Protein AF-A0A291P002-F1 (afdb_monomer)

Nearest PDB structures (foldseek):
  5wkq-assembly1_A  TM=6.547E-01  e=6.278E-01  Shigella flexneri
  8otz-assembly1_DP  TM=3.779E-01  e=3.219E+00  Bos taurus

pLDDT: mean 79.26, std 20.79, range [36.12, 97.88]

Radius of gyration: 36.79 Å; Cα contacts (8 Å, |Δi|>4): 74; chains: 1; bounding box: 89×22×109 Å

Sequence (158 aa):
MLLRPRSLAVQLAHFMYRRCHGFEKCLGYRTMKSRDTAIRVKQHAVDEKSRKVEDLERIIREFDQMASDLERQIQLEEDRTGVRDRGHFSYSTFAKAAAQRRDNLRQSTEGLREKLAAAVRERDDTVEQLSRAAQQMEGRDDPRGHRRDRPFGLTALR

Secondary structure (DSSP, 8-state):
--PPPPPHHHHHHHHHHHHHTTHHHHHHHHHHHHHHHHHHHHHHHHHHHHHHHHHHHHHHHHHHHHHHHHHHHHHHHHHHHS---TTSTT--HHHHHHHHHHHHHHHHHHHHHHHHHHHHHHHHHHHHHHHHHHHHHHTT----S-------------

Foldseek 3Di:
DDDDDDDVVVVVVVVVVVVVVVPVVVVVVVVVVVLVVVLVVLVVVLVVLVVVLVVLVVLLVVLVVLLVVLVVVLVVVCVVQVHPDPPDPPRDPSSVVSVVSSVVSVVVSVVSVVVSVVSVVVSVVSVVVSVVSVVVVVVVPPPPPDDPPDPPDPDDDD

Structure (mmCIF, N/CA/C/O backbone):
data_AF-A0A291P002-F1
#
_entry.id   AF-A0A291P002-F1
#
loop_
_atom_site.group_PDB
_atom_site.id
_atom_site.type_symbol
_atom_site.label_atom_id
_atom_site.label_alt_id
_atom_site.label_comp_id
_atom_site.label_asym_id
_atom_site.label_entity_id
_atom_site.label_seq_id
_atom_site.pdbx_PDB_ins_code
_atom_site.Cartn_x
_atom_site.Cartn_y
_atom_site.Cartn_z
_atom_site.occupancy
_atom_site.B_iso_or_equiv
_atom_site.auth_seq_id
_atom_site.auth_comp_id
_atom_site.auth_asym_id
_atom_site.auth_atom_id
_atom_site.pdbx_PDB_model_num
ATOM 1 N N . MET A 1 1 ? 67.053 -16.775 -64.526 1.00 44.81 1 MET A N 1
ATOM 2 C CA . MET A 1 1 ? 67.079 -15.590 -63.640 1.00 44.81 1 MET A CA 1
ATOM 3 C C . MET A 1 1 ? 66.579 -14.398 -64.428 1.00 44.81 1 MET A C 1
ATOM 5 O O . MET A 1 1 ? 67.108 -14.192 -65.505 1.00 44.81 1 MET A O 1
ATOM 9 N N . LEU A 1 2 ? 65.565 -13.686 -63.930 1.00 36.12 2 LEU A N 1
ATOM 10 C CA . LEU A 1 2 ? 65.387 -12.226 -64.036 1.00 36.12 2 LEU A CA 1
ATOM 11 C C . LEU A 1 2 ? 64.028 -11.886 -63.403 1.00 36.12 2 LEU A C 1
ATOM 13 O O . LEU A 1 2 ? 62.983 -11.887 -64.050 1.00 36.12 2 LEU A O 1
ATOM 17 N N . LEU A 1 3 ? 64.058 -11.669 -62.084 1.00 43.94 3 LEU A N 1
ATOM 18 C CA . LEU A 1 3 ? 62.947 -11.095 -61.331 1.00 43.94 3 LEU A CA 1
ATOM 19 C C . LEU A 1 3 ? 62.713 -9.664 -61.841 1.00 43.94 3 LEU A C 1
ATOM 21 O O . LEU A 1 3 ? 63.601 -8.820 -61.733 1.00 43.94 3 LEU A O 1
ATOM 25 N N . ARG A 1 4 ? 61.522 -9.376 -62.378 1.00 45.66 4 ARG A N 1
ATOM 26 C CA . ARG A 1 4 ? 61.093 -8.000 -62.671 1.00 45.66 4 ARG A CA 1
ATOM 27 C C . ARG A 1 4 ? 60.658 -7.303 -61.370 1.00 45.66 4 ARG A C 1
ATOM 29 O O . ARG A 1 4 ? 59.844 -7.872 -60.637 1.00 45.66 4 ARG A O 1
ATOM 36 N N . PRO A 1 5 ? 61.153 -6.088 -61.073 1.00 50.50 5 PRO A N 1
ATOM 37 C CA . PRO A 1 5 ? 60.807 -5.367 -59.855 1.00 50.50 5 PRO A CA 1
ATOM 38 C C . PRO A 1 5 ? 59.353 -4.889 -59.930 1.00 50.50 5 PRO A C 1
ATOM 40 O O . PRO A 1 5 ? 58.929 -4.253 -60.896 1.00 50.50 5 PRO A O 1
ATOM 43 N N . ARG A 1 6 ? 58.564 -5.222 -58.904 1.00 52.44 6 ARG A N 1
ATOM 44 C CA . ARG A 1 6 ? 57.199 -4.712 -58.737 1.00 52.44 6 ARG A CA 1
ATOM 45 C C . ARG A 1 6 ? 57.304 -3.204 -58.501 1.00 52.44 6 ARG A C 1
ATOM 47 O O . ARG A 1 6 ? 57.931 -2.778 -57.540 1.00 52.44 6 ARG A O 1
ATOM 54 N N . SER A 1 7 ? 56.719 -2.421 -59.405 1.00 51.97 7 SER A N 1
ATOM 55 C CA . SER A 1 7 ? 56.645 -0.959 -59.334 1.00 51.97 7 SER A CA 1
ATOM 56 C C . SER A 1 7 ? 56.198 -0.481 -57.944 1.00 51.97 7 SER A C 1
ATOM 58 O O . SER A 1 7 ? 55.157 -0.913 -57.439 1.00 51.97 7 SER A O 1
ATOM 60 N N . LEU A 1 8 ? 56.965 0.445 -57.357 1.00 54.94 8 LEU A N 1
ATOM 61 C CA . LEU A 1 8 ? 56.680 1.118 -56.081 1.00 54.94 8 LEU A CA 1
ATOM 62 C C . LEU A 1 8 ? 55.282 1.767 -56.049 1.00 54.94 8 LEU A C 1
ATOM 64 O O . LEU A 1 8 ? 54.688 1.901 -54.979 1.00 54.94 8 LEU A O 1
ATOM 68 N N . ALA A 1 9 ? 54.706 2.091 -57.213 1.00 54.97 9 ALA A N 1
ATOM 69 C CA . ALA A 1 9 ? 53.347 2.620 -57.325 1.00 54.97 9 ALA A CA 1
ATOM 70 C C . ALA A 1 9 ? 52.276 1.613 -56.859 1.00 54.97 9 ALA A C 1
ATOM 72 O O . ALA A 1 9 ? 51.277 2.002 -56.256 1.00 54.97 9 ALA A O 1
ATOM 73 N N . VAL A 1 10 ? 52.501 0.309 -57.066 1.00 55.34 10 VAL A N 1
ATOM 74 C CA . VAL A 1 10 ? 51.567 -0.745 -56.630 1.00 55.34 10 VAL A CA 1
ATOM 75 C C . VAL A 1 10 ? 51.676 -0.983 -55.119 1.00 55.34 10 VAL A C 1
ATOM 77 O O . VAL A 1 10 ? 50.668 -1.242 -54.463 1.00 55.34 10 VAL A O 1
ATOM 80 N N . GLN A 1 11 ? 52.872 -0.841 -54.536 1.00 53.56 11 GLN A N 1
ATOM 81 C CA . GLN A 1 11 ? 53.076 -0.959 -53.085 1.00 53.56 11 GLN A CA 1
ATOM 82 C C . GLN A 1 11 ? 52.487 0.228 -52.308 1.00 53.56 11 GLN A C 1
ATOM 84 O O . GLN A 1 11 ? 51.868 0.014 -51.265 1.00 53.56 11 GLN A O 1
ATOM 89 N N . LEU A 1 12 ? 52.594 1.455 -52.828 1.00 53.78 12 LEU A N 1
ATOM 90 C CA . LEU A 1 12 ? 51.999 2.641 -52.198 1.00 53.78 12 LEU A CA 1
ATOM 91 C C . LEU A 1 12 ? 50.465 2.652 -52.283 1.00 53.78 12 LEU A C 1
ATOM 93 O O . LEU A 1 12 ? 49.803 2.967 -51.293 1.00 53.78 12 LEU A O 1
ATOM 97 N N . ALA A 1 13 ? 49.881 2.225 -53.408 1.00 53.88 13 ALA A N 1
ATOM 98 C CA . ALA A 1 13 ? 48.427 2.110 -53.540 1.00 53.88 13 ALA A CA 1
ATOM 99 C C . ALA A 1 13 ? 47.831 1.079 -52.558 1.00 53.88 13 ALA A C 1
ATOM 101 O O . ALA A 1 13 ? 46.793 1.326 -51.944 1.00 53.88 13 ALA A O 1
ATOM 102 N N . HIS A 1 14 ? 48.520 -0.046 -52.329 1.00 51.19 14 HIS A N 1
ATOM 103 C CA . HIS A 1 14 ? 48.092 -1.054 -51.3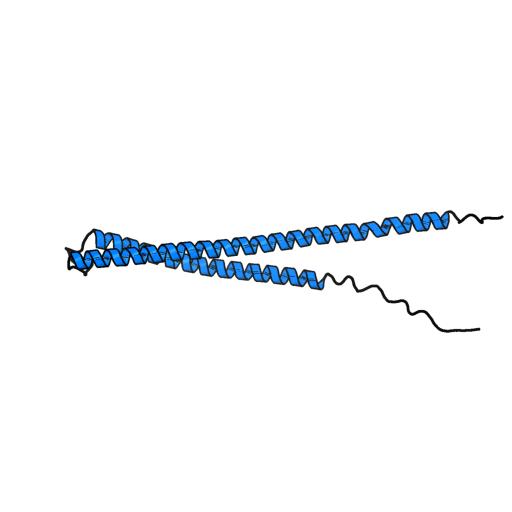52 1.00 51.19 14 HIS A CA 1
ATOM 104 C C . HIS A 1 14 ? 48.272 -0.585 -49.895 1.00 51.19 14 HIS A C 1
ATOM 106 O O . HIS A 1 14 ? 47.455 -0.921 -49.035 1.00 51.19 14 HIS A O 1
ATOM 112 N N . PHE A 1 15 ? 49.305 0.220 -49.610 1.00 52.16 15 PHE A N 1
ATOM 113 C CA . PHE A 1 15 ? 49.533 0.814 -48.288 1.00 52.16 15 PHE A CA 1
ATOM 114 C C . PHE A 1 15 ? 48.452 1.844 -47.918 1.00 52.16 15 PHE A C 1
ATOM 116 O O . PHE A 1 15 ? 47.977 1.858 -46.782 1.00 52.16 15 PHE A O 1
ATOM 123 N N . MET A 1 16 ? 47.990 2.642 -48.886 1.00 51.22 16 MET A N 1
ATOM 124 C CA . MET A 1 16 ? 46.907 3.611 -48.678 1.00 51.22 16 MET A CA 1
ATOM 125 C C . MET A 1 16 ? 45.527 2.937 -48.579 1.00 51.22 16 MET A C 1
ATOM 127 O O . MET A 1 16 ? 44.725 3.313 -47.725 1.00 51.22 16 MET A O 1
ATOM 131 N N . TYR A 1 17 ? 45.260 1.879 -49.356 1.00 47.91 17 TYR A N 1
ATOM 132 C CA . TYR A 1 17 ? 43.959 1.188 -49.324 1.00 47.91 17 TYR A CA 1
ATOM 133 C C . TYR A 1 17 ? 43.733 0.362 -48.039 1.00 47.91 17 TYR A C 1
ATOM 135 O O . TYR A 1 17 ? 42.604 0.212 -47.574 1.00 47.91 17 TYR A O 1
ATOM 143 N N . ARG A 1 18 ? 44.803 -0.128 -47.390 1.00 49.41 18 ARG A N 1
ATOM 144 C CA . ARG A 1 18 ? 44.710 -0.846 -46.100 1.00 49.41 18 ARG A CA 1
ATOM 145 C C . ARG A 1 18 ? 44.511 0.067 -44.887 1.00 49.41 18 ARG A C 1
ATOM 147 O O . ARG A 1 18 ? 44.056 -0.413 -43.851 1.00 49.41 18 ARG A O 1
ATOM 154 N N . ARG A 1 19 ? 44.830 1.361 -45.000 1.00 45.16 19 ARG A N 1
ATOM 155 C CA . ARG A 1 19 ? 44.751 2.326 -43.890 1.00 45.16 19 ARG A CA 1
ATOM 156 C C . ARG A 1 19 ? 43.349 2.924 -43.702 1.00 45.16 19 ARG A C 1
ATOM 158 O O . ARG A 1 19 ? 43.031 3.347 -42.596 1.00 45.16 19 ARG A O 1
ATOM 165 N N . CYS A 1 20 ? 42.481 2.858 -44.716 1.00 45.38 20 CYS A N 1
ATOM 166 C CA . CYS A 1 20 ? 41.089 3.325 -44.623 1.00 45.38 20 CYS A CA 1
ATOM 167 C C . CYS A 1 20 ? 40.088 2.251 -44.150 1.00 45.38 20 CYS A C 1
ATOM 169 O O . CYS A 1 20 ? 39.079 2.589 -43.541 1.00 45.38 20 CYS A O 1
ATOM 171 N N . HIS A 1 21 ? 40.379 0.955 -44.314 1.00 46.41 21 HIS A N 1
ATOM 172 C CA . HIS A 1 21 ? 39.451 -0.123 -43.919 1.00 46.41 21 HIS A CA 1
ATOM 173 C C . HIS A 1 21 ? 39.354 -0.380 -42.398 1.00 46.41 21 HIS A C 1
ATOM 175 O O . HIS A 1 21 ? 38.506 -1.157 -41.950 1.00 46.41 21 HIS A O 1
ATOM 181 N N . GLY A 1 22 ? 40.226 0.240 -41.594 1.00 45.06 22 GLY A N 1
ATOM 182 C CA . GLY A 1 22 ? 40.206 0.149 -40.128 1.00 45.06 22 GLY A CA 1
ATOM 183 C C . GLY A 1 22 ? 39.361 1.227 -39.442 1.00 45.06 22 GLY A C 1
ATOM 184 O O . GLY A 1 22 ? 38.936 1.033 -38.305 1.00 45.06 22 GLY A O 1
ATOM 185 N N . PHE A 1 23 ? 39.086 2.347 -40.119 1.00 43.84 23 PHE A N 1
ATOM 186 C CA . PHE A 1 23 ? 38.417 3.497 -39.504 1.00 43.84 23 PHE A CA 1
ATOM 187 C C . PHE A 1 23 ? 36.897 3.285 -39.380 1.00 43.84 23 PHE A C 1
ATOM 189 O O . PHE A 1 23 ? 36.323 3.547 -38.323 1.00 43.84 23 PHE A O 1
ATOM 196 N N . GLU A 1 24 ? 36.260 2.688 -40.395 1.00 49.38 24 GLU A N 1
ATOM 197 C CA . GLU A 1 24 ? 34.831 2.326 -40.356 1.00 49.38 24 GLU A CA 1
ATOM 198 C C . GLU A 1 24 ? 34.521 1.250 -39.305 1.00 49.38 24 GLU A C 1
ATOM 200 O O . GLU A 1 24 ? 33.526 1.349 -38.587 1.00 49.38 24 GLU A O 1
ATOM 205 N N . LYS A 1 25 ? 35.404 0.253 -39.138 1.00 51.16 25 LYS A N 1
ATOM 206 C CA . LYS A 1 25 ? 35.227 -0.802 -38.123 1.00 51.16 25 LYS A CA 1
ATOM 207 C C . LYS A 1 25 ? 35.281 -0.251 -36.694 1.00 51.16 25 LYS A C 1
ATOM 209 O O . LYS A 1 25 ? 34.503 -0.679 -35.844 1.00 51.16 25 LYS A O 1
ATOM 214 N N . CYS A 1 26 ? 36.154 0.721 -36.426 1.00 51.44 26 CYS A N 1
ATOM 215 C CA . CYS A 1 26 ? 36.250 1.368 -35.115 1.00 51.44 26 CYS A CA 1
ATOM 216 C C . CYS A 1 26 ? 35.066 2.305 -34.819 1.00 51.44 26 CYS A C 1
ATOM 218 O O . CYS A 1 26 ? 34.605 2.348 -33.675 1.00 51.44 26 CYS A O 1
ATOM 220 N N . LEU A 1 27 ? 34.548 3.024 -35.825 1.00 57.22 27 LEU A N 1
ATOM 221 C CA . LEU A 1 27 ? 33.336 3.844 -35.688 1.00 57.22 27 LEU A CA 1
ATOM 222 C C . LEU A 1 27 ? 32.105 2.968 -35.411 1.00 57.22 27 LEU A C 1
ATOM 224 O O . LEU A 1 27 ? 31.378 3.236 -34.457 1.00 57.22 27 LEU A O 1
ATOM 228 N N . GLY A 1 28 ? 31.932 1.864 -36.146 1.00 58.03 28 GLY A N 1
ATOM 229 C CA . GLY A 1 28 ? 30.865 0.886 -35.903 1.00 58.03 28 GLY A CA 1
ATOM 230 C C . GLY A 1 28 ? 30.913 0.291 -34.490 1.00 58.03 28 GLY A C 1
ATOM 231 O O . GLY A 1 28 ? 29.921 0.344 -33.765 1.00 58.03 28 GLY A O 1
ATOM 232 N N . TYR A 1 29 ? 32.087 -0.166 -34.038 1.00 58.66 29 TYR A N 1
ATOM 233 C CA . TYR A 1 29 ? 32.285 -0.717 -32.688 1.00 58.66 29 TYR A CA 1
ATOM 234 C C . TYR A 1 29 ? 31.992 0.289 -31.562 1.00 58.66 29 TYR A C 1
ATOM 236 O O . TYR A 1 29 ? 31.426 -0.071 -30.529 1.00 58.66 29 TYR A O 1
ATOM 244 N N . ARG A 1 30 ? 32.345 1.566 -31.754 1.00 62.78 30 ARG A N 1
ATOM 245 C CA . ARG A 1 30 ? 32.043 2.628 -30.785 1.00 62.78 30 ARG A CA 1
ATOM 246 C C . ARG A 1 30 ? 30.543 2.931 -30.733 1.00 62.78 30 ARG A C 1
ATOM 248 O O . ARG A 1 30 ? 30.013 3.099 -29.640 1.00 62.78 30 ARG A O 1
ATOM 255 N N . THR A 1 31 ? 29.851 2.926 -31.877 1.00 65.94 31 THR A N 1
ATOM 256 C CA . THR A 1 31 ? 28.387 3.098 -31.912 1.00 65.94 31 THR A CA 1
ATOM 257 C C . THR A 1 31 ? 27.638 1.918 -31.294 1.00 65.94 31 THR A C 1
ATOM 259 O O . THR A 1 31 ? 26.679 2.152 -30.568 1.00 65.94 31 THR A O 1
ATOM 262 N N . MET A 1 32 ? 28.105 0.682 -31.506 1.00 67.75 32 MET A N 1
ATOM 263 C CA . MET A 1 32 ? 27.562 -0.528 -30.872 1.00 67.75 32 MET A CA 1
ATOM 264 C C . MET A 1 32 ? 27.652 -0.433 -29.346 1.00 67.75 32 MET A C 1
ATOM 266 O O . MET A 1 32 ? 26.634 -0.488 -28.669 1.00 67.75 32 MET A O 1
ATOM 270 N N . LYS A 1 33 ? 28.841 -0.131 -28.804 1.00 67.19 33 LYS A N 1
ATOM 271 C CA . L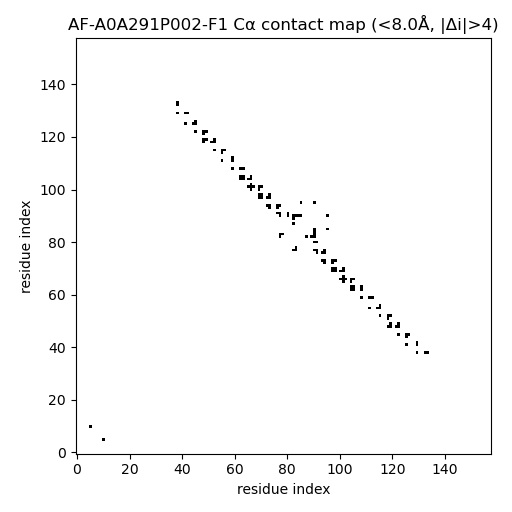YS A 1 33 ? 29.032 0.029 -27.353 1.00 67.19 33 LYS A CA 1
ATOM 272 C C . LYS A 1 33 ? 28.133 1.094 -26.732 1.00 67.19 33 LYS A C 1
ATOM 274 O O . LYS A 1 33 ? 27.584 0.864 -25.662 1.00 67.19 33 LYS A O 1
ATOM 279 N N . SER A 1 34 ? 27.982 2.251 -27.381 1.00 73.31 34 SER A N 1
ATOM 280 C CA . SER A 1 34 ? 27.097 3.311 -26.881 1.00 73.31 34 SER A CA 1
ATOM 281 C C . SER A 1 34 ? 25.618 2.894 -26.894 1.00 73.31 34 SER A C 1
ATOM 283 O O . SER A 1 34 ? 24.868 3.272 -25.993 1.00 73.31 34 SER A O 1
ATOM 285 N N . ARG A 1 35 ? 25.198 2.079 -27.870 1.00 72.12 35 ARG A N 1
ATOM 286 C CA . ARG A 1 35 ? 23.835 1.526 -27.954 1.00 72.12 35 ARG A CA 1
ATOM 287 C C . ARG A 1 35 ? 23.593 0.452 -26.895 1.00 72.12 35 ARG A C 1
ATOM 289 O O . ARG A 1 35 ? 22.595 0.535 -26.184 1.00 72.12 35 ARG A O 1
ATOM 296 N N . ASP A 1 36 ? 24.540 -0.465 -26.710 1.00 79.25 36 ASP A N 1
ATOM 297 C CA . ASP A 1 36 ? 24.484 -1.499 -25.670 1.00 79.25 36 ASP A CA 1
ATOM 298 C C . ASP A 1 36 ? 24.374 -0.871 -24.275 1.00 79.25 36 ASP A C 1
ATOM 300 O O . ASP A 1 36 ? 23.560 -1.289 -23.452 1.00 79.25 36 ASP A O 1
ATOM 304 N N . THR A 1 37 ? 25.138 0.195 -24.005 1.00 85.56 37 THR A N 1
ATOM 305 C CA . THR A 1 37 ? 25.014 0.932 -22.739 1.00 85.56 37 THR A CA 1
ATOM 306 C C . THR A 1 37 ? 23.653 1.606 -22.581 1.00 85.56 37 THR A C 1
ATOM 308 O O . THR A 1 37 ? 23.111 1.604 -21.481 1.00 85.56 37 THR A O 1
ATOM 311 N N . ALA A 1 38 ? 23.065 2.138 -23.658 1.00 83.94 38 ALA A N 1
ATOM 312 C CA . ALA A 1 38 ? 21.753 2.782 -23.599 1.00 83.94 38 ALA A CA 1
ATOM 313 C C . ALA A 1 38 ? 20.625 1.776 -23.313 1.00 83.94 38 ALA A C 1
ATOM 315 O O . ALA A 1 38 ? 19.724 2.077 -22.531 1.00 83.94 38 ALA A O 1
ATOM 316 N N . ILE A 1 39 ? 20.692 0.570 -23.887 1.00 86.75 39 ILE A N 1
ATOM 317 C CA . ILE A 1 39 ? 19.748 -0.517 -23.582 1.00 86.75 39 ILE A CA 1
ATOM 318 C C . ILE A 1 39 ? 19.882 -0.940 -22.120 1.00 86.75 39 ILE A C 1
ATOM 320 O O . ILE A 1 39 ? 18.875 -1.040 -21.425 1.00 86.75 39 ILE A O 1
ATOM 324 N N . ARG A 1 40 ? 21.111 -1.114 -21.622 1.00 88.69 40 ARG A N 1
ATOM 325 C CA . ARG A 1 40 ? 21.353 -1.491 -20.220 1.00 88.69 40 ARG A CA 1
ATOM 326 C C . ARG A 1 40 ? 20.830 -0.452 -19.230 1.00 88.69 40 ARG A C 1
ATOM 328 O O . ARG A 1 40 ? 20.267 -0.822 -18.208 1.00 88.69 40 ARG A O 1
ATOM 335 N N . VAL A 1 41 ? 20.969 0.837 -19.540 1.00 90.00 41 VAL A N 1
ATOM 336 C CA . VAL A 1 41 ? 20.390 1.914 -18.718 1.00 90.00 41 VAL A CA 1
ATOM 337 C C . VAL A 1 41 ? 18.862 1.823 -18.694 1.00 90.00 41 VAL A C 1
ATOM 339 O O . VAL A 1 41 ? 18.260 1.959 -17.633 1.00 90.00 41 VAL A O 1
ATOM 342 N N . LYS A 1 42 ? 18.222 1.536 -19.835 1.00 89.94 42 LYS A N 1
ATOM 343 C CA . LYS A 1 42 ? 16.763 1.345 -19.894 1.00 89.94 42 LYS A CA 1
ATOM 344 C C . LYS A 1 42 ? 16.300 0.090 -19.149 1.00 89.94 42 LYS A C 1
ATOM 346 O O . LYS A 1 42 ? 15.279 0.146 -18.477 1.00 89.94 42 LYS A O 1
ATOM 351 N N . GLN A 1 43 ? 17.052 -1.008 -19.229 1.00 91.19 43 GLN A N 1
ATOM 352 C CA . GLN A 1 43 ? 16.793 -2.225 -18.449 1.00 91.19 43 GLN A CA 1
ATOM 353 C C . GLN A 1 43 ? 16.853 -1.930 -16.951 1.00 91.19 43 GLN A C 1
ATOM 355 O O . GLN A 1 43 ? 15.924 -2.261 -16.225 1.00 91.19 43 GLN A O 1
ATOM 360 N N . HIS A 1 44 ? 17.885 -1.207 -16.510 1.00 94.19 44 HIS A N 1
ATOM 361 C CA . HIS A 1 44 ? 18.009 -0.804 -15.113 1.00 94.19 44 HIS A CA 1
ATOM 362 C C . HIS A 1 44 ? 16.830 0.062 -14.651 1.00 94.19 44 HIS A C 1
ATOM 364 O O . HIS A 1 44 ? 16.345 -0.104 -13.537 1.00 94.19 44 HIS A O 1
ATOM 370 N N . ALA A 1 45 ? 16.330 0.957 -15.510 1.00 92.12 45 ALA A N 1
ATOM 371 C CA . ALA A 1 45 ? 15.144 1.748 -15.200 1.00 92.12 45 ALA A CA 1
ATOM 372 C C . ALA A 1 45 ? 13.898 0.865 -15.002 1.00 92.12 45 ALA A C 1
ATOM 374 O O . ALA A 1 45 ? 13.170 1.062 -14.032 1.00 92.12 45 ALA A O 1
ATOM 375 N N . VAL A 1 46 ? 13.675 -0.134 -15.863 1.00 94.81 46 VAL A N 1
ATOM 376 C CA . VAL A 1 46 ? 12.571 -1.101 -15.707 1.00 94.81 46 VAL A CA 1
ATOM 377 C C . VAL A 1 46 ? 12.716 -1.901 -14.409 1.00 94.81 46 VAL A C 1
ATOM 379 O O . VAL A 1 46 ? 11.740 -2.048 -13.670 1.00 94.81 46 VAL A O 1
ATOM 382 N N . ASP A 1 47 ? 13.924 -2.369 -14.093 1.00 95.31 47 ASP A N 1
ATOM 383 C CA . ASP A 1 47 ? 14.199 -3.126 -12.868 1.00 95.31 47 ASP A CA 1
ATOM 384 C C . ASP A 1 47 ? 13.948 -2.276 -11.613 1.00 95.31 47 ASP A C 1
ATOM 386 O O . ASP A 1 47 ? 13.319 -2.733 -10.659 1.00 95.31 47 ASP A O 1
ATOM 390 N N . GLU A 1 48 ? 14.377 -1.010 -11.610 1.00 95.62 48 GLU A N 1
ATOM 391 C CA . GLU A 1 48 ? 14.109 -0.077 -10.512 1.00 95.62 48 GLU A CA 1
ATOM 392 C C . GLU A 1 48 ? 12.613 0.169 -10.306 1.00 95.62 48 GLU A C 1
ATOM 394 O O . GLU A 1 48 ? 12.146 0.215 -9.166 1.00 95.62 48 GLU A O 1
ATOM 399 N N . LYS A 1 49 ? 11.848 0.351 -11.390 1.00 95.31 49 LYS A N 1
ATOM 400 C CA . LYS A 1 49 ? 10.393 0.542 -11.301 1.00 95.31 49 LYS A CA 1
ATOM 401 C C . LYS A 1 49 ? 9.694 -0.729 -10.827 1.00 95.31 49 LYS A C 1
ATOM 403 O O . LYS A 1 49 ? 8.800 -0.640 -9.992 1.00 95.31 49 LYS A O 1
ATOM 408 N N . SER A 1 50 ? 10.146 -1.896 -11.278 1.00 95.06 50 SER A N 1
ATOM 409 C CA . SER A 1 50 ? 9.607 -3.191 -10.846 1.00 95.06 50 SER A CA 1
ATOM 410 C C . SER A 1 50 ? 9.839 -3.427 -9.352 1.00 95.06 50 SER A C 1
ATOM 412 O O . SER A 1 50 ? 8.892 -3.735 -8.635 1.00 95.06 50 S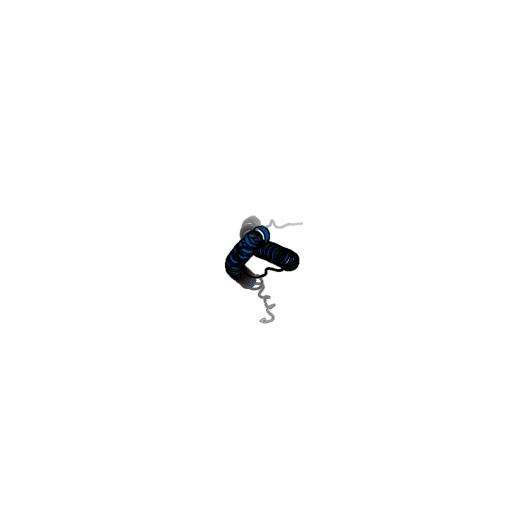ER A O 1
ATOM 414 N N . ARG A 1 51 ? 11.044 -3.140 -8.842 1.00 97.00 51 ARG A N 1
ATOM 415 C CA . ARG A 1 51 ? 11.334 -3.199 -7.396 1.00 97.00 51 ARG A CA 1
ATOM 416 C C . ARG A 1 51 ? 10.457 -2.249 -6.582 1.00 97.00 51 ARG A C 1
ATOM 418 O O . ARG A 1 51 ? 9.968 -2.622 -5.524 1.00 97.00 51 ARG A O 1
ATOM 425 N N . LYS A 1 52 ? 10.207 -1.032 -7.083 1.00 95.81 52 LYS A N 1
ATOM 426 C CA . LYS A 1 52 ? 9.300 -0.075 -6.420 1.00 95.81 52 LYS A CA 1
ATOM 427 C C . LYS A 1 52 ? 7.869 -0.604 -6.330 1.00 95.81 52 LYS A C 1
ATOM 429 O O . LYS A 1 52 ? 7.218 -0.396 -5.311 1.00 95.81 52 LYS A O 1
ATOM 434 N N . VAL A 1 53 ? 7.384 -1.271 -7.378 1.00 97.50 53 VAL A N 1
ATOM 435 C CA . VAL A 1 53 ? 6.070 -1.933 -7.372 1.00 97.50 53 VAL A CA 1
ATOM 436 C C . VAL A 1 53 ? 6.049 -3.039 -6.314 1.00 97.50 53 VAL A C 1
ATOM 438 O O . VAL A 1 53 ? 5.171 -3.026 -5.456 1.00 97.50 53 VAL A O 1
ATOM 441 N N . GLU A 1 54 ? 7.048 -3.922 -6.303 1.00 97.50 54 GLU A N 1
ATOM 442 C CA . GLU A 1 54 ? 7.162 -5.008 -5.318 1.00 97.50 54 GLU A CA 1
ATOM 443 C C . GLU A 1 54 ? 7.202 -4.493 -3.869 1.00 97.50 54 GLU A C 1
ATOM 445 O O . GLU A 1 54 ? 6.530 -5.042 -2.991 1.00 97.50 54 GLU A O 1
ATOM 450 N N . ASP A 1 55 ? 7.945 -3.413 -3.613 1.00 96.62 55 ASP A N 1
ATOM 451 C CA . ASP A 1 55 ? 8.011 -2.777 -2.297 1.00 96.62 55 ASP A CA 1
ATOM 452 C C . ASP A 1 55 ? 6.660 -2.196 -1.868 1.00 96.62 55 ASP A C 1
ATOM 454 O O . ASP A 1 55 ? 6.239 -2.392 -0.726 1.00 96.62 55 ASP A O 1
ATOM 458 N N . LEU A 1 56 ? 5.949 -1.513 -2.771 1.00 97.06 56 LEU A N 1
ATOM 459 C CA . LEU A 1 56 ? 4.616 -0.979 -2.480 1.00 97.06 56 LEU A CA 1
ATOM 460 C C . LEU A 1 56 ? 3.616 -2.099 -2.188 1.00 97.06 56 LEU A C 1
ATOM 462 O O . LEU A 1 56 ? 2.865 -2.010 -1.217 1.00 97.06 56 LEU A O 1
ATOM 466 N N . GLU A 1 57 ? 3.630 -3.173 -2.976 1.00 96.88 57 GLU A N 1
ATOM 467 C CA . GLU A 1 57 ? 2.789 -4.344 -2.729 1.00 96.88 57 GLU A CA 1
ATOM 468 C C . GLU A 1 57 ? 3.099 -5.002 -1.384 1.00 96.88 57 GLU A C 1
ATOM 470 O O . GLU A 1 57 ? 2.185 -5.407 -0.663 1.00 96.88 57 GLU A O 1
ATOM 475 N N . ARG A 1 58 ? 4.383 -5.106 -1.025 1.00 97.81 58 ARG A N 1
ATOM 476 C CA . ARG A 1 58 ? 4.804 -5.644 0.269 1.00 97.81 58 ARG A CA 1
ATOM 477 C C . ARG A 1 58 ? 4.258 -4.799 1.417 1.00 97.81 58 ARG A C 1
ATOM 479 O O . ARG A 1 58 ? 3.636 -5.363 2.314 1.00 97.81 58 ARG A O 1
ATOM 486 N N . ILE A 1 59 ? 4.417 -3.476 1.360 1.00 97.38 59 ILE A N 1
ATOM 487 C CA . ILE A 1 59 ? 3.912 -2.567 2.402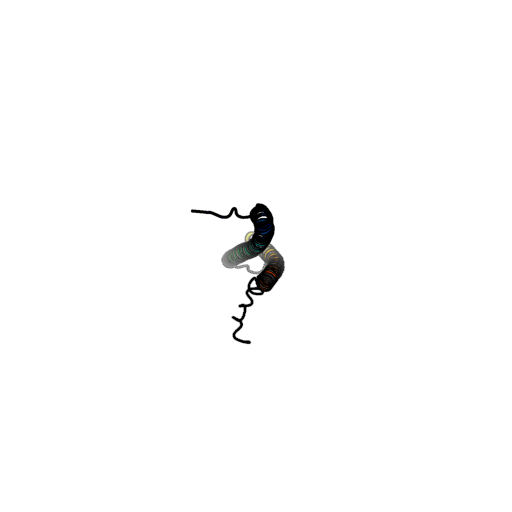 1.00 97.38 59 ILE A CA 1
ATOM 488 C C . ILE A 1 59 ? 2.382 -2.657 2.508 1.00 97.38 59 ILE A C 1
ATOM 490 O O . ILE A 1 59 ? 1.849 -2.708 3.614 1.00 97.38 59 ILE A O 1
ATOM 494 N N . ILE A 1 60 ? 1.666 -2.732 1.380 1.00 97.69 60 ILE A N 1
ATOM 495 C CA . ILE A 1 60 ? 0.204 -2.910 1.368 1.00 97.69 60 ILE A CA 1
ATOM 496 C C . ILE A 1 60 ? -0.195 -4.197 2.095 1.00 97.69 60 ILE A C 1
ATOM 498 O O . ILE A 1 60 ? -1.061 -4.157 2.968 1.00 97.69 60 ILE A O 1
ATOM 502 N N . ARG A 1 61 ? 0.462 -5.325 1.789 1.00 97.88 61 ARG A N 1
ATOM 503 C CA . ARG A 1 61 ? 0.197 -6.608 2.462 1.00 97.88 61 ARG A CA 1
ATOM 504 C C . ARG A 1 61 ? 0.458 -6.529 3.965 1.00 97.88 61 ARG A C 1
ATOM 506 O O . ARG A 1 61 ? -0.353 -7.014 4.748 1.00 97.88 61 ARG A O 1
ATOM 513 N N . GLU A 1 62 ? 1.559 -5.899 4.371 1.00 97.19 62 GLU A N 1
ATOM 514 C CA . GLU A 1 62 ? 1.892 -5.695 5.787 1.00 97.19 62 GLU A CA 1
ATOM 515 C C . GLU A 1 62 ? 0.816 -4.855 6.504 1.00 97.19 62 GLU A C 1
ATOM 517 O O . GLU A 1 62 ? 0.410 -5.182 7.621 1.00 97.19 62 GLU A O 1
ATOM 522 N N . PHE A 1 63 ? 0.304 -3.801 5.861 1.00 97.19 63 PHE A N 1
ATOM 523 C CA . PHE A 1 63 ? -0.727 -2.929 6.434 1.00 97.19 63 PHE A CA 1
ATOM 524 C C . PHE A 1 63 ? -2.087 -3.622 6.527 1.00 97.19 63 PHE A C 1
ATOM 526 O O . PHE A 1 63 ? -2.756 -3.509 7.557 1.00 97.19 63 PHE A O 1
ATOM 533 N N . ASP A 1 64 ? -2.474 -4.381 5.500 1.00 96.69 64 ASP A N 1
ATOM 534 C CA . ASP A 1 64 ? -3.706 -5.175 5.503 1.00 96.69 64 ASP A CA 1
ATOM 535 C C . ASP A 1 64 ? -3.663 -6.277 6.579 1.00 96.69 64 ASP A C 1
ATOM 537 O O . ASP A 1 64 ? -4.658 -6.500 7.282 1.00 96.69 64 ASP A O 1
ATOM 541 N N . GLN A 1 65 ? -2.502 -6.910 6.790 1.00 97.56 65 GLN A N 1
ATOM 542 C CA . GLN A 1 65 ? -2.313 -7.873 7.876 1.00 97.56 65 GLN A CA 1
ATOM 543 C C . GLN A 1 65 ? -2.456 -7.201 9.248 1.00 97.56 65 GLN A C 1
ATOM 545 O O . GLN A 1 65 ? -3.239 -7.664 10.077 1.00 97.56 65 GLN A O 1
ATOM 550 N N . MET A 1 66 ? -1.777 -6.072 9.478 1.00 97.62 66 MET A N 1
ATOM 551 C CA . MET A 1 66 ? -1.882 -5.327 10.740 1.00 97.62 66 MET A CA 1
ATOM 552 C C . MET A 1 66 ? -3.313 -4.847 11.024 1.00 97.62 66 MET A C 1
ATOM 554 O O . MET A 1 66 ? -3.772 -4.911 12.165 1.00 97.62 66 MET A O 1
ATOM 558 N N . ALA A 1 67 ? -4.040 -4.384 10.003 1.00 97.69 67 ALA A N 1
ATOM 559 C CA . ALA A 1 67 ? -5.438 -3.985 10.144 1.00 97.69 67 ALA A CA 1
ATOM 560 C C . ALA A 1 67 ? -6.333 -5.178 10.515 1.00 97.69 67 ALA A C 1
ATOM 562 O O . ALA A 1 67 ? -7.202 -5.050 11.378 1.00 97.69 67 ALA A O 1
ATOM 563 N N . SER A 1 68 ? -6.089 -6.343 9.909 1.00 97.69 68 SER A N 1
ATOM 564 C CA . SER A 1 68 ? -6.804 -7.587 10.219 1.00 97.69 68 SER A CA 1
ATOM 565 C C . SER A 1 68 ? -6.502 -8.090 11.631 1.00 97.69 68 SER A C 1
ATOM 567 O O . SER A 1 68 ? -7.383 -8.614 12.308 1.00 97.69 68 SER A O 1
ATOM 569 N N . ASP A 1 69 ? -5.267 -7.930 12.100 1.00 97.69 69 ASP A N 1
ATOM 570 C CA . ASP A 1 69 ? -4.866 -8.298 13.459 1.00 97.69 69 ASP A CA 1
ATOM 571 C C . ASP A 1 69 ? -5.554 -7.412 14.502 1.00 97.69 69 ASP A C 1
ATOM 573 O O . ASP A 1 69 ? -6.065 -7.922 15.501 1.00 97.69 69 ASP A O 1
ATOM 577 N N . LEU A 1 70 ? -5.643 -6.104 14.238 1.00 97.38 70 LEU A N 1
ATOM 578 C CA . LEU A 1 70 ? -6.390 -5.169 15.081 1.00 97.38 70 LEU A CA 1
ATOM 579 C C . LEU A 1 70 ? -7.886 -5.489 15.104 1.00 97.38 70 LEU A C 1
ATOM 581 O O . LEU A 1 70 ? -8.480 -5.446 16.173 1.00 97.38 70 LEU A O 1
ATOM 585 N N . GLU A 1 71 ? -8.488 -5.858 13.970 1.00 96.44 71 GLU A N 1
ATOM 586 C CA . GLU A 1 71 ? -9.894 -6.293 13.904 1.00 96.44 71 GLU A CA 1
ATOM 587 C C . GLU A 1 71 ? -10.154 -7.488 14.836 1.00 96.44 71 GLU A C 1
ATOM 589 O O . GLU A 1 71 ? -11.110 -7.484 15.609 1.00 96.44 71 GLU A O 1
ATOM 594 N N . ARG A 1 72 ? -9.255 -8.482 14.844 1.00 97.56 72 ARG A N 1
ATOM 595 C CA . ARG A 1 72 ? -9.366 -9.632 15.756 1.00 97.56 72 ARG A CA 1
ATOM 596 C C . ARG A 1 72 ? -9.213 -9.220 17.220 1.00 97.56 72 ARG A C 1
ATOM 598 O O . ARG A 1 72 ? -9.957 -9.708 18.063 1.00 97.56 72 ARG A O 1
ATOM 605 N N . GLN A 1 73 ? -8.276 -8.323 17.530 1.00 96.75 73 GLN A N 1
ATOM 606 C CA . GLN A 1 73 ? -8.095 -7.808 18.893 1.00 96.75 73 GLN A CA 1
ATOM 607 C C . GLN A 1 73 ? -9.313 -7.020 19.385 1.00 96.75 73 GLN A C 1
ATOM 609 O O . GLN A 1 73 ? -9.687 -7.152 20.548 1.00 96.75 73 GLN A O 1
ATOM 614 N N . ILE A 1 74 ? -9.937 -6.231 18.507 1.00 96.56 74 ILE A N 1
ATOM 615 C CA . ILE A 1 74 ? -11.177 -5.508 18.804 1.00 96.56 74 ILE A CA 1
ATOM 616 C C . ILE A 1 74 ? -12.283 -6.510 19.122 1.00 96.56 74 ILE A C 1
ATOM 618 O O . ILE A 1 74 ? -12.879 -6.409 20.187 1.00 96.56 74 ILE A O 1
ATOM 622 N N . GLN A 1 75 ? -12.492 -7.519 18.271 1.00 96.38 75 GLN A N 1
ATOM 623 C CA . GLN A 1 75 ? -13.543 -8.514 18.486 1.00 96.38 75 GLN A CA 1
ATOM 624 C C . GLN A 1 75 ? -13.375 -9.263 19.815 1.00 96.38 75 GLN A C 1
ATOM 626 O O . GLN A 1 75 ? -14.341 -9.434 20.551 1.00 96.38 75 GLN A O 1
ATOM 631 N N . LEU A 1 76 ? -12.145 -9.665 20.151 1.00 96.81 76 LEU A N 1
ATOM 632 C CA . LEU A 1 76 ? -11.852 -10.331 21.423 1.00 96.81 76 LEU A CA 1
ATOM 633 C C . LEU A 1 76 ? -12.167 -9.439 22.631 1.00 96.81 76 LEU A C 1
ATOM 635 O O . LEU A 1 76 ? -12.681 -9.925 23.638 1.00 96.81 76 LEU A O 1
ATOM 639 N N . GLU A 1 77 ? -11.867 -8.144 22.544 1.00 95.69 77 GLU A N 1
ATOM 640 C CA . GLU A 1 77 ? -12.162 -7.192 23.616 1.00 95.69 77 GLU A CA 1
ATOM 641 C C . GLU A 1 77 ? -13.667 -6.896 23.720 1.00 95.69 77 GLU A C 1
ATOM 643 O O . GLU A 1 77 ? -14.219 -6.812 24.819 1.00 95.69 77 GLU A O 1
ATOM 648 N N . GLU A 1 78 ? -14.358 -6.779 22.590 1.00 95.25 78 GLU A N 1
ATOM 649 C CA . GLU A 1 78 ? -15.810 -6.604 22.542 1.00 95.25 78 GLU A CA 1
ATOM 650 C C . GLU A 1 78 ? -16.550 -7.822 23.109 1.00 95.25 78 GLU A C 1
ATOM 652 O O . GLU A 1 78 ? -17.497 -7.666 23.876 1.00 95.25 78 GLU A O 1
ATOM 657 N N . ASP A 1 79 ? -16.095 -9.037 22.799 1.00 95.50 79 ASP A N 1
ATOM 658 C CA . ASP A 1 79 ? -16.666 -10.274 23.343 1.00 95.50 79 ASP A CA 1
ATOM 659 C C . ASP A 1 79 ? -16.395 -10.408 24.845 1.00 95.50 79 ASP A C 1
ATOM 661 O O . ASP A 1 79 ? -17.253 -10.864 25.600 1.00 95.50 79 ASP A O 1
ATOM 665 N N . ARG A 1 80 ? -15.219 -9.961 25.300 1.00 94.88 80 ARG A N 1
ATOM 666 C CA . ARG A 1 80 ? -14.853 -9.943 26.721 1.00 94.88 80 ARG A CA 1
ATOM 667 C C . ARG A 1 80 ? -15.685 -8.946 27.529 1.00 94.88 80 ARG A C 1
ATOM 669 O O . ARG A 1 80 ? -16.022 -9.229 28.676 1.00 94.88 80 ARG A O 1
ATOM 676 N N . THR A 1 81 ? -15.960 -7.771 26.968 1.00 93.25 81 THR A N 1
ATOM 677 C CA . THR A 1 81 ? -16.713 -6.698 27.642 1.00 93.25 81 THR A CA 1
ATOM 678 C C . THR A 1 81 ? -18.223 -6.816 27.442 1.00 93.25 81 THR A C 1
ATOM 680 O O . THR A 1 81 ? -18.985 -6.234 28.210 1.00 93.25 81 THR A O 1
ATOM 683 N N . GLY A 1 82 ? -18.666 -7.562 26.426 1.00 94.06 82 GLY A N 1
ATOM 684 C CA . GLY A 1 82 ? -20.068 -7.675 26.022 1.00 94.06 82 GLY A CA 1
ATOM 685 C C . GLY A 1 82 ? -20.615 -6.422 25.329 1.00 94.06 82 GLY A C 1
ATOM 686 O O . GLY A 1 82 ? -21.807 -6.362 25.027 1.00 94.06 82 GLY A O 1
ATOM 687 N N . VAL A 1 83 ? -19.770 -5.419 25.070 1.00 92.31 83 VAL A N 1
ATOM 688 C CA . VAL A 1 83 ? -20.155 -4.130 24.488 1.00 92.31 83 VAL A CA 1
ATOM 689 C C . VAL A 1 83 ? -19.505 -3.985 23.116 1.00 92.31 83 VAL A C 1
ATOM 691 O O . VAL A 1 83 ? -18.300 -3.785 23.011 1.00 92.31 83 VAL A O 1
ATOM 694 N N . ARG A 1 84 ? -20.329 -4.028 22.065 1.00 92.19 84 ARG A N 1
ATOM 695 C CA . ARG A 1 84 ? -19.901 -3.874 20.658 1.00 92.19 84 ARG A CA 1
ATOM 696 C C . ARG A 1 84 ? -20.153 -2.482 20.082 1.00 92.19 84 ARG A C 1
ATOM 698 O O . ARG A 1 84 ? -19.617 -2.120 19.041 1.00 92.19 84 ARG A O 1
ATOM 705 N N . ASP A 1 85 ? -21.006 -1.695 20.731 1.00 91.88 85 ASP A N 1
ATOM 706 C CA . ASP A 1 85 ? -21.324 -0.356 20.251 1.00 91.88 85 ASP A CA 1
ATOM 707 C C . ASP A 1 85 ? -20.212 0.633 20.633 1.00 91.88 85 ASP A C 1
ATOM 709 O O . ASP A 1 85 ? -20.026 0.955 21.807 1.00 91.88 85 ASP A O 1
ATOM 713 N N . ARG A 1 86 ? -19.503 1.155 19.622 1.00 89.12 86 ARG A N 1
ATOM 714 C CA . ARG A 1 86 ? -18.465 2.195 19.755 1.00 89.12 86 ARG A CA 1
ATOM 715 C C . ARG A 1 86 ? -18.969 3.476 20.433 1.00 89.12 86 ARG A C 1
ATOM 717 O O . ARG A 1 86 ? -18.153 4.220 20.981 1.00 89.12 86 ARG A O 1
ATOM 724 N N . GLY A 1 87 ? -20.270 3.769 20.349 1.00 90.75 87 GLY A N 1
ATOM 725 C CA . GLY A 1 87 ? -20.901 4.930 20.981 1.00 90.75 87 GLY A CA 1
ATOM 726 C C . GLY A 1 87 ? -21.250 4.723 22.455 1.00 90.75 87 GLY A C 1
ATOM 727 O O . GLY A 1 87 ? -21.579 5.686 23.149 1.00 90.75 87 GLY A O 1
ATOM 728 N N . HIS A 1 88 ? -21.166 3.488 22.952 1.00 92.06 88 HIS A N 1
ATOM 729 C CA . HIS A 1 88 ? -21.533 3.163 24.319 1.00 92.06 88 HIS A CA 1
ATOM 730 C C . HIS A 1 88 ? -20.519 3.726 25.323 1.00 92.06 88 HIS A C 1
ATOM 732 O O . HIS A 1 88 ? -19.308 3.658 25.114 1.00 92.06 88 HIS A O 1
ATOM 738 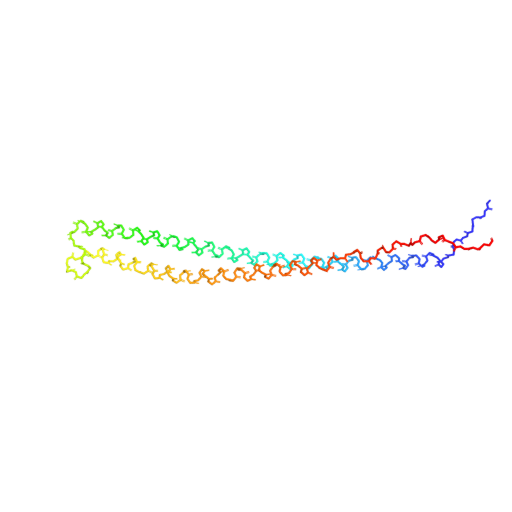N N . PHE A 1 89 ? -21.004 4.242 26.456 1.00 91.06 89 PHE A N 1
ATOM 739 C CA . PHE A 1 89 ? -20.141 4.815 27.497 1.00 91.06 89 PHE A CA 1
ATOM 740 C C . PHE A 1 89 ? -19.125 3.800 28.045 1.00 91.06 89 PHE A C 1
ATOM 742 O O . PHE A 1 89 ? -17.990 4.164 28.341 1.00 91.06 89 PHE A O 1
ATOM 749 N N . SER A 1 90 ? -19.511 2.524 28.131 1.00 93.12 90 SER A N 1
ATOM 750 C CA . SER A 1 90 ? -18.635 1.437 28.587 1.00 93.12 90 SER A CA 1
ATOM 751 C C . SER A 1 90 ? -17.820 0.781 27.467 1.00 93.12 90 SER A C 1
ATOM 753 O O . SER A 1 90 ? -17.206 -0.257 27.705 1.00 93.12 90 SER A O 1
ATOM 755 N N . TYR A 1 91 ? -17.797 1.346 26.254 1.00 93.56 91 TYR A N 1
ATOM 756 C CA . TYR A 1 91 ? -16.938 0.830 25.191 1.00 93.56 91 TYR A CA 1
ATOM 757 C C . TYR A 1 91 ? -15.465 0.968 25.594 1.00 93.56 91 TYR A C 1
ATOM 759 O O . TYR A 1 91 ? -15.006 2.047 25.979 1.00 93.56 91 TYR A O 1
ATOM 767 N N . SER A 1 92 ? -14.720 -0.138 25.521 1.00 94.50 92 SER A N 1
ATOM 768 C CA . SER A 1 92 ? -13.341 -0.202 26.011 1.00 94.50 92 SER A CA 1
ATOM 769 C C . SER A 1 92 ? -12.450 0.827 25.308 1.00 94.50 92 SER A C 1
ATOM 771 O O . SER A 1 92 ? -12.425 0.931 24.077 1.00 94.50 92 SER A O 1
ATOM 773 N N . THR A 1 93 ? -11.652 1.565 26.085 1.00 94.81 93 THR A N 1
ATOM 774 C CA . THR A 1 93 ? -10.653 2.510 25.556 1.00 94.81 93 THR A CA 1
ATOM 775 C C . THR A 1 93 ? -9.679 1.810 24.607 1.00 94.81 93 THR A C 1
ATOM 777 O O . THR A 1 93 ? -9.272 2.395 23.601 1.00 94.81 93 THR A O 1
ATOM 780 N N . PHE A 1 94 ? -9.349 0.543 24.887 1.00 94.25 94 PHE A N 1
ATOM 781 C CA . PHE A 1 94 ? -8.513 -0.276 24.014 1.00 94.25 94 PHE A CA 1
ATOM 782 C C . PHE A 1 94 ? -9.192 -0.516 22.663 1.00 94.25 94 PHE A C 1
ATOM 784 O O . PHE A 1 94 ? -8.615 -0.183 21.628 1.00 94.25 94 PHE A O 1
ATOM 791 N N . ALA A 1 95 ? -10.435 -1.005 22.668 1.00 95.44 95 ALA A N 1
ATOM 792 C CA . ALA A 1 95 ? -11.202 -1.252 21.450 1.00 95.44 95 ALA A CA 1
ATOM 793 C C . ALA A 1 95 ? -11.396 0.039 20.632 1.00 95.44 95 ALA A C 1
ATOM 795 O O . ALA A 1 95 ? -11.344 0.022 19.401 1.00 95.44 95 ALA A O 1
ATOM 796 N N . LYS A 1 96 ? -11.535 1.197 21.293 1.00 95.44 96 LYS A N 1
ATOM 797 C CA . LYS A 1 96 ? -11.610 2.511 20.632 1.00 95.44 96 LYS A CA 1
ATOM 798 C C . LYS A 1 96 ? -10.309 2.895 19.941 1.00 95.44 96 LYS A C 1
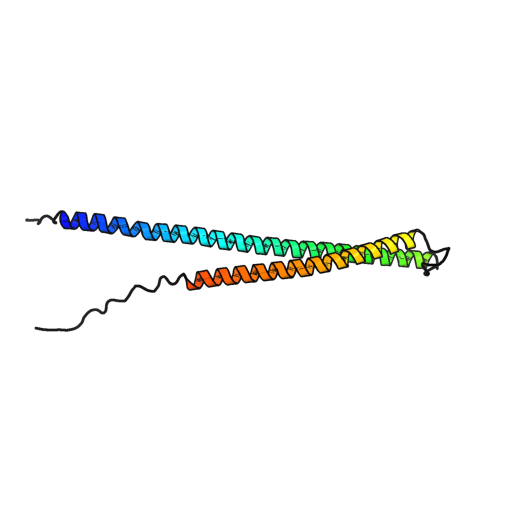ATOM 800 O O . LYS A 1 96 ? -10.333 3.252 18.762 1.00 95.44 96 LYS A O 1
ATOM 805 N N . ALA A 1 97 ? -9.185 2.790 20.646 1.00 96.12 97 ALA A N 1
ATOM 806 C CA . ALA A 1 97 ? -7.869 3.110 20.102 1.00 96.12 97 ALA A CA 1
ATOM 807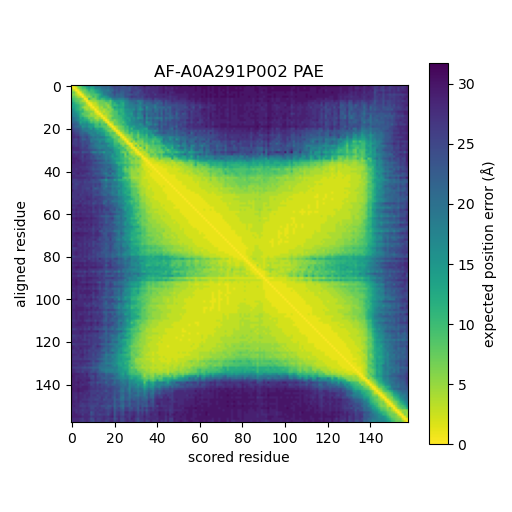 C C . ALA A 1 97 ? -7.461 2.150 18.972 1.00 96.12 97 ALA A C 1
ATOM 809 O O . ALA A 1 97 ? -6.997 2.594 17.920 1.00 96.12 97 ALA A O 1
ATOM 810 N N . ALA A 1 98 ? -7.681 0.845 19.156 1.00 96.94 98 ALA A N 1
ATOM 811 C CA . ALA A 1 98 ? -7.401 -0.175 18.151 1.00 96.94 98 ALA A CA 1
ATOM 812 C C . ALA A 1 98 ? -8.218 0.064 16.878 1.00 96.94 98 ALA A C 1
ATOM 814 O O . ALA A 1 98 ? -7.672 0.046 15.773 1.00 96.94 98 ALA A O 1
ATOM 815 N N . ALA A 1 99 ? -9.504 0.382 17.028 1.00 95.75 99 ALA A N 1
ATOM 816 C CA . ALA A 1 99 ? -10.368 0.643 15.893 1.00 95.75 99 ALA A CA 1
ATOM 817 C C . ALA A 1 99 ? -9.978 1.943 15.163 1.00 95.75 99 ALA A C 1
ATOM 819 O O . ALA A 1 99 ? -9.952 1.958 13.936 1.00 95.75 99 ALA A O 1
ATOM 820 N N . GLN A 1 100 ? -9.570 3.002 15.876 1.00 96.38 100 GLN A N 1
ATOM 821 C CA . GLN A 1 100 ? -9.011 4.202 15.233 1.00 96.38 100 GLN A CA 1
ATOM 822 C C . GLN A 1 100 ? -7.727 3.886 14.450 1.00 96.38 100 GLN A C 1
ATOM 824 O O . GLN A 1 100 ? -7.542 4.362 13.331 1.00 96.38 100 GLN A O 1
ATOM 829 N N . ARG A 1 101 ? -6.833 3.065 15.014 1.00 97.38 101 ARG A N 1
ATOM 830 C CA . ARG A 1 101 ? -5.589 2.664 14.342 1.00 97.38 101 ARG A CA 1
ATOM 831 C C . ARG A 1 101 ? -5.865 1.842 13.084 1.00 97.38 101 ARG A C 1
ATOM 833 O O . ARG A 1 101 ? -5.221 2.076 12.066 1.00 97.38 101 ARG A O 1
ATOM 840 N N . ARG A 1 102 ? -6.827 0.919 13.137 1.00 97.44 102 ARG A N 1
ATOM 841 C CA . ARG A 1 102 ? -7.300 0.157 11.974 1.00 97.44 102 ARG A CA 1
ATOM 842 C C . ARG A 1 102 ? -7.813 1.091 10.879 1.00 97.44 102 ARG A C 1
ATOM 844 O O . ARG A 1 102 ? -7.443 0.921 9.721 1.00 97.44 102 ARG A O 1
ATOM 851 N N . ASP A 1 103 ? -8.627 2.078 11.245 1.00 97.06 103 ASP A N 1
ATOM 852 C CA . ASP A 1 103 ? -9.199 3.037 10.295 1.00 97.06 103 ASP A CA 1
ATOM 853 C C . ASP A 1 103 ? -8.078 3.862 9.614 1.00 97.06 103 ASP A C 1
ATOM 855 O O . ASP A 1 103 ? -8.051 3.976 8.388 1.00 97.06 103 ASP A O 1
ATOM 859 N N . ASN A 1 104 ? -7.066 4.304 10.373 1.00 97.06 104 ASN A N 1
ATOM 860 C CA . ASN A 1 104 ? -5.885 4.992 9.827 1.00 97.06 104 ASN A CA 1
ATOM 861 C C . ASN A 1 104 ? -5.034 4.094 8.906 1.00 97.06 104 ASN A C 1
ATOM 863 O O . ASN A 1 104 ? -4.512 4.558 7.889 1.00 97.06 104 ASN A O 1
ATOM 867 N N . LEU A 1 105 ? -4.872 2.811 9.252 1.00 97.38 105 LEU A N 1
ATOM 868 C CA . LEU A 1 105 ? -4.156 1.848 8.410 1.00 97.38 105 LEU A CA 1
ATOM 869 C C . LEU A 1 105 ? -4.895 1.626 7.091 1.00 97.38 105 LEU A C 1
ATOM 871 O O . LEU A 1 105 ? -4.263 1.679 6.045 1.00 97.38 105 LEU A O 1
ATOM 875 N N . ARG A 1 106 ? -6.225 1.472 7.120 1.00 96.44 106 ARG A N 1
ATOM 876 C CA . ARG A 1 106 ? -7.047 1.325 5.908 1.00 96.44 106 ARG A CA 1
ATOM 877 C C . ARG A 1 106 ? -6.937 2.537 4.986 1.00 96.44 106 ARG A C 1
ATOM 879 O O . ARG A 1 106 ? -6.727 2.359 3.790 1.00 96.44 106 ARG A O 1
ATOM 886 N N . GLN A 1 107 ? -6.997 3.746 5.544 1.00 96.81 107 GLN A N 1
ATOM 887 C CA . GLN A 1 107 ? -6.786 4.976 4.777 1.00 96.81 107 GLN A CA 1
ATOM 888 C C . GLN A 1 107 ? -5.376 5.028 4.167 1.00 96.81 107 GLN A C 1
ATOM 890 O O . GLN A 1 107 ? -5.199 5.399 3.008 1.00 96.81 107 GLN A O 1
ATOM 895 N N . SER A 1 108 ? -4.361 4.614 4.930 1.00 96.25 108 SER A N 1
ATOM 896 C CA . SER A 1 108 ? -2.984 4.545 4.431 1.00 96.25 108 SER A CA 1
ATOM 897 C C . SER A 1 108 ? -2.839 3.517 3.305 1.00 96.25 108 SER A C 1
ATOM 899 O O . SER A 1 108 ? -2.165 3.792 2.314 1.00 96.25 108 SER A O 1
ATOM 901 N N . THR A 1 109 ? -3.497 2.360 3.422 1.00 97.19 109 THR A N 1
ATOM 902 C CA . THR A 1 109 ? -3.528 1.328 2.380 1.00 97.19 109 THR A CA 1
ATOM 903 C C . THR A 1 109 ? -4.179 1.843 1.100 1.00 97.19 109 THR A C 1
ATOM 905 O O . THR A 1 109 ? -3.654 1.594 0.018 1.00 97.19 109 THR A O 1
ATOM 908 N N . GLU A 1 110 ? -5.289 2.576 1.192 1.00 96.12 110 GLU A N 1
ATOM 909 C CA . GLU A 1 110 ? -5.947 3.176 0.025 1.00 96.12 110 GLU A CA 1
ATOM 910 C C . GLU A 1 110 ? -4.999 4.127 -0.721 1.00 96.12 110 GLU A C 1
ATOM 912 O O . GLU A 1 110 ? -4.745 3.936 -1.912 1.00 96.12 110 GLU A O 1
ATOM 917 N N . GLY A 1 111 ? -4.345 5.045 -0.002 1.00 96.25 111 GLY A N 1
ATOM 918 C CA . GLY A 1 111 ? -3.343 5.932 -0.600 1.00 96.25 111 GLY A CA 1
ATOM 919 C C . GLY A 1 111 ? -2.120 5.194 -1.169 1.00 96.25 111 GLY A C 1
ATOM 920 O O . GLY A 1 111 ? -1.507 5.651 -2.135 1.00 96.25 111 GLY A O 1
ATOM 921 N N . LEU A 1 112 ? -1.739 4.040 -0.609 1.00 96.19 112 LEU A N 1
ATOM 922 C CA . LEU A 1 112 ? -0.684 3.191 -1.174 1.00 96.19 112 LEU A CA 1
ATOM 923 C C . LEU A 1 112 ? -1.137 2.462 -2.443 1.00 96.19 112 LEU A C 1
ATOM 925 O O . LEU A 1 112 ? -0.333 2.315 -3.360 1.00 96.19 112 LEU A O 1
ATOM 929 N N . ARG A 1 113 ? -2.405 2.043 -2.536 1.00 96.44 113 ARG A N 1
ATOM 930 C CA . ARG A 1 113 ? -2.968 1.409 -3.741 1.00 96.44 113 ARG A CA 1
ATOM 931 C C . ARG A 1 113 ? -3.012 2.377 -4.920 1.00 96.44 113 ARG A C 1
ATOM 933 O O . ARG A 1 113 ? -2.682 1.982 -6.035 1.00 96.44 113 ARG A O 1
ATOM 940 N N . GLU A 1 114 ? -3.328 3.647 -4.679 1.00 97.00 114 GLU A N 1
ATOM 941 C CA . GLU A 1 114 ? -3.233 4.691 -5.709 1.00 97.00 114 GLU A CA 1
ATOM 942 C C . GLU A 1 114 ? -1.791 4.869 -6.207 1.00 97.00 114 GLU A C 1
ATOM 944 O O . GLU A 1 114 ? -1.536 4.890 -7.414 1.00 97.00 114 GLU A O 1
ATOM 949 N N . LYS A 1 115 ? -0.822 4.920 -5.283 1.00 96.19 115 LYS A N 1
ATOM 950 C CA . LYS A 1 115 ? 0.610 4.992 -5.622 1.00 96.19 115 LYS A CA 1
ATOM 951 C C . LYS A 1 115 ? 1.086 3.755 -6.380 1.00 96.19 115 LYS A C 1
ATOM 953 O O . LYS A 1 115 ? 1.870 3.892 -7.314 1.00 96.19 115 LYS A O 1
ATOM 958 N N . LEU A 1 116 ? 0.603 2.569 -6.008 1.00 97.12 116 LEU A N 1
ATOM 959 C CA . LEU A 1 116 ? 0.888 1.319 -6.706 1.00 97.12 116 LEU A CA 1
ATOM 960 C C . LEU A 1 116 ? 0.367 1.374 -8.143 1.00 97.12 116 LEU A C 1
ATOM 962 O O . LEU A 1 116 ? 1.119 1.089 -9.068 1.00 97.12 116 LEU A O 1
ATOM 966 N N . ALA A 1 117 ? -0.882 1.802 -8.345 1.00 97.06 117 ALA A N 1
ATOM 967 C CA . ALA A 1 117 ? -1.460 1.937 -9.678 1.00 97.06 117 ALA A CA 1
ATOM 968 C C . ALA A 1 117 ? -0.654 2.909 -10.558 1.00 97.06 117 ALA A C 1
ATOM 970 O O . ALA A 1 117 ? -0.408 2.622 -11.731 1.00 97.06 117 ALA A O 1
ATOM 971 N N . ALA A 1 118 ? -0.193 4.029 -9.996 1.00 96.44 118 ALA A N 1
ATOM 972 C CA . ALA A 1 118 ? 0.692 4.960 -10.693 1.00 96.44 118 ALA A CA 1
ATOM 973 C C . ALA A 1 118 ? 2.069 4.343 -11.015 1.00 96.44 118 ALA A C 1
ATOM 975 O O . ALA A 1 118 ? 2.539 4.463 -12.145 1.00 96.44 118 ALA A O 1
ATOM 976 N N . ALA A 1 119 ? 2.696 3.647 -10.062 1.00 96.31 119 ALA A N 1
ATOM 977 C CA . ALA A 1 119 ? 3.997 3.001 -10.255 1.00 96.31 119 ALA A CA 1
ATOM 978 C C . ALA A 1 119 ? 3.947 1.869 -11.297 1.00 96.31 119 ALA A C 1
ATOM 980 O O . ALA A 1 119 ? 4.879 1.712 -12.084 1.00 96.31 119 ALA A O 1
ATOM 981 N N . VAL A 1 120 ? 2.847 1.113 -11.331 1.00 96.56 120 VAL A N 1
ATOM 982 C CA . VAL A 1 120 ? 2.577 0.067 -12.328 1.00 96.56 120 VAL A CA 1
ATOM 983 C C . VAL A 1 120 ? 2.488 0.664 -13.730 1.00 96.56 120 VAL A C 1
ATOM 985 O O . VAL A 1 120 ? 3.171 0.182 -14.629 1.00 96.56 120 VAL A O 1
ATOM 988 N N . ARG A 1 121 ? 1.725 1.752 -13.904 1.00 96.88 121 ARG A N 1
ATOM 989 C CA . ARG A 1 121 ? 1.649 2.463 -15.191 1.00 96.88 121 ARG A CA 1
ATOM 990 C C . ARG A 1 121 ? 3.019 2.958 -15.639 1.00 96.88 121 ARG A C 1
ATOM 992 O O . ARG A 1 121 ? 3.407 2.731 -16.775 1.00 96.88 121 ARG A O 1
ATOM 999 N N . GLU A 1 122 ? 3.776 3.568 -14.729 1.00 94.75 122 GLU A N 1
ATOM 1000 C CA . GLU A 1 122 ? 5.112 4.068 -15.049 1.00 94.75 122 GLU A CA 1
ATOM 1001 C C . GLU A 1 122 ? 6.069 2.932 -15.446 1.00 94.75 122 GLU A C 1
ATOM 1003 O O . GLU A 1 122 ? 6.836 3.071 -16.399 1.00 94.75 122 GLU A O 1
ATOM 1008 N N . ARG A 1 123 ? 6.014 1.785 -14.756 1.00 95.44 123 ARG A N 1
ATOM 1009 C CA . ARG A 1 123 ? 6.767 0.589 -15.148 1.00 95.44 123 ARG A CA 1
ATOM 1010 C C . ARG A 1 123 ? 6.379 0.158 -16.564 1.00 95.44 123 ARG A C 1
ATOM 1012 O O . ARG A 1 123 ? 7.274 -0.043 -17.382 1.00 95.44 123 ARG A O 1
ATOM 1019 N N . ASP A 1 124 ? 5.090 0.041 -16.862 1.00 95.44 124 ASP A N 1
ATOM 1020 C CA . ASP A 1 124 ? 4.606 -0.410 -18.172 1.00 95.44 124 ASP A CA 1
ATOM 1021 C C . ASP A 1 124 ? 5.048 0.534 -19.294 1.00 95.44 124 ASP A C 1
ATOM 1023 O O . ASP A 1 124 ? 5.612 0.079 -20.291 1.00 95.44 124 ASP A O 1
ATOM 1027 N N . ASP A 1 125 ? 4.955 1.846 -19.074 1.00 94.94 125 ASP A N 1
ATOM 1028 C CA . ASP A 1 125 ? 5.468 2.855 -20.003 1.00 94.94 125 ASP A CA 1
ATOM 1029 C C . ASP A 1 125 ? 6.980 2.678 -20.251 1.00 94.94 125 ASP A C 1
ATOM 1031 O O . ASP A 1 125 ? 7.452 2.765 -21.390 1.00 94.94 125 ASP A O 1
ATOM 1035 N N . THR A 1 126 ? 7.772 2.395 -19.207 1.00 92.88 126 THR A N 1
ATOM 1036 C CA . THR A 1 126 ? 9.220 2.150 -19.363 1.00 92.88 126 THR A CA 1
ATOM 1037 C C . THR A 1 126 ? 9.532 0.841 -20.089 1.00 92.88 126 THR A C 1
ATOM 1039 O O . THR A 1 126 ? 10.473 0.795 -20.888 1.00 92.88 126 THR A O 1
ATOM 1042 N N . VAL A 1 127 ? 8.729 -0.205 -19.876 1.00 93.94 127 VAL A N 1
ATOM 1043 C CA . VAL A 1 127 ? 8.839 -1.486 -20.587 1.00 93.94 127 VAL A CA 1
ATOM 1044 C C . VAL A 1 127 ? 8.532 -1.287 -22.069 1.00 93.94 127 VAL A C 1
ATOM 1046 O O . VAL A 1 127 ? 9.294 -1.743 -22.927 1.00 93.94 127 VAL A O 1
ATOM 1049 N N . GLU A 1 128 ? 7.486 -0.528 -22.397 1.00 94.06 128 GLU A N 1
ATOM 1050 C CA . GLU A 1 128 ? 7.190 -0.163 -23.779 1.00 94.06 128 GLU A CA 1
ATOM 1051 C C . GLU A 1 128 ? 8.345 0.620 -24.413 1.00 94.06 128 GLU A C 1
ATOM 1053 O O . GLU A 1 128 ? 8.777 0.296 -25.521 1.00 94.06 128 GLU A O 1
ATOM 1058 N N . GLN A 1 129 ? 8.904 1.614 -23.719 1.00 90.12 129 GLN A N 1
ATOM 1059 C CA . GLN A 1 129 ? 10.045 2.390 -24.220 1.00 90.12 129 GLN A CA 1
ATOM 1060 C C . GLN A 1 129 ? 11.298 1.537 -24.452 1.00 90.12 129 GLN A C 1
ATOM 1062 O O . GLN A 1 129 ? 12.075 1.819 -25.375 1.00 90.12 129 GLN A O 1
ATOM 1067 N N . LEU A 1 130 ? 11.511 0.512 -23.626 1.00 90.62 130 LEU A N 1
ATOM 1068 C CA . LEU A 1 130 ? 12.571 -0.469 -23.814 1.00 90.62 130 LEU A CA 1
ATOM 1069 C C . LEU A 1 130 ? 12.308 -1.333 -25.052 1.00 90.62 130 LEU A C 1
ATOM 1071 O O . LEU A 1 130 ? 13.208 -1.484 -25.876 1.00 90.62 130 LEU A O 1
ATOM 1075 N N . SER A 1 131 ? 11.077 -1.819 -25.237 1.00 90.56 131 SER A N 1
ATOM 1076 C CA . SER A 1 131 ? 10.696 -2.622 -26.409 1.00 90.56 131 SER A CA 1
ATOM 1077 C C . SER A 1 131 ? 10.857 -1.847 -27.724 1.00 90.56 131 SER A C 1
ATOM 1079 O O . SER A 1 131 ? 11.471 -2.344 -28.668 1.00 90.56 131 SER A O 1
ATOM 1081 N N . ARG A 1 132 ? 10.420 -0.579 -27.761 1.00 88.94 132 ARG A N 1
ATOM 1082 C CA . ARG A 1 132 ? 10.583 0.316 -28.920 1.00 88.94 132 ARG A CA 1
ATOM 1083 C C . ARG A 1 132 ? 12.059 0.562 -29.227 1.00 88.94 132 ARG A C 1
ATOM 1085 O O . ARG A 1 132 ? 12.454 0.592 -30.389 1.00 88.94 132 ARG A O 1
ATOM 1092 N N . ALA A 1 133 ? 12.885 0.725 -28.193 1.00 85.62 133 ALA A N 1
ATOM 1093 C CA . ALA A 1 133 ? 14.323 0.890 -28.366 1.00 85.62 133 ALA A CA 1
ATOM 1094 C C . ALA A 1 133 ? 14.999 -0.381 -28.890 1.00 85.62 133 ALA A C 1
ATOM 1096 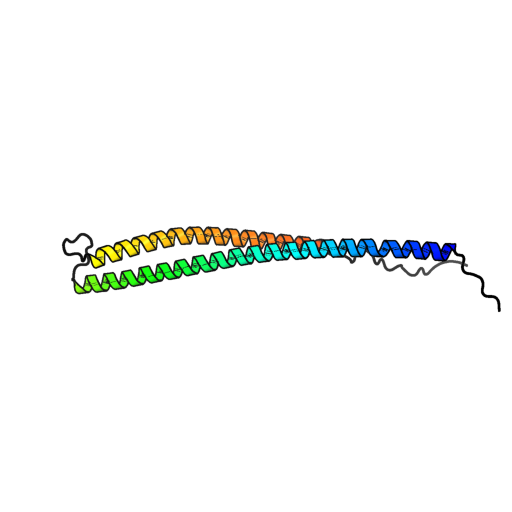O O . ALA A 1 133 ? 15.878 -0.265 -29.736 1.00 85.62 133 ALA A O 1
ATOM 1097 N N . ALA A 1 134 ? 14.578 -1.567 -28.444 1.00 85.00 134 ALA A N 1
ATOM 1098 C CA . ALA A 1 134 ? 15.084 -2.836 -28.961 1.00 85.00 134 ALA A CA 1
ATOM 1099 C C . ALA A 1 134 ? 14.745 -3.021 -30.455 1.00 85.00 134 ALA A C 1
ATOM 1101 O O . ALA A 1 134 ? 15.640 -3.274 -31.258 1.00 85.00 134 ALA A O 1
ATOM 1102 N N . GLN A 1 135 ? 13.490 -2.776 -30.854 1.00 84.25 135 GLN A N 1
ATOM 1103 C CA . GLN A 1 135 ? 13.037 -2.893 -32.253 1.00 84.25 135 GLN A CA 1
ATOM 1104 C C . GLN A 1 135 ? 13.770 -1.934 -33.207 1.00 84.25 135 GLN A C 1
ATOM 1106 O O . GLN A 1 135 ? 14.125 -2.300 -34.327 1.00 84.25 135 GLN A O 1
ATOM 1111 N N . GLN A 1 136 ? 14.037 -0.698 -32.768 1.00 79.38 136 GLN A N 1
ATOM 1112 C CA . GLN A 1 136 ? 14.805 0.270 -33.561 1.00 79.38 136 GLN A CA 1
ATOM 1113 C C . GLN A 1 136 ? 16.254 -0.169 -33.805 1.00 79.38 136 GLN A C 1
ATOM 1115 O O . GLN A 1 136 ? 16.864 0.278 -34.779 1.00 79.38 136 GLN A O 1
ATOM 1120 N N . MET A 1 137 ? 16.822 -1.000 -32.926 1.00 66.25 137 MET A N 1
ATOM 1121 C CA . MET A 1 137 ? 18.169 -1.537 -33.118 1.00 66.25 137 MET A CA 1
ATOM 1122 C C . MET A 1 137 ? 18.159 -2.706 -34.107 1.00 66.25 137 MET A C 1
ATOM 1124 O O . MET A 1 137 ? 18.965 -2.697 -35.035 1.00 66.25 137 MET A O 1
ATOM 1128 N N . GLU A 1 138 ? 17.197 -3.631 -34.006 1.00 66.06 138 GLU A N 1
ATOM 1129 C CA . GLU A 1 138 ? 17.074 -4.765 -34.940 1.00 66.06 138 GLU A CA 1
ATOM 1130 C C . GLU A 1 138 ? 16.870 -4.321 -36.398 1.00 66.06 138 GLU A C 1
ATOM 1132 O O . GLU A 1 138 ? 17.487 -4.876 -37.303 1.00 66.06 138 GLU A O 1
ATOM 1137 N N . GLY A 1 139 ? 16.081 -3.270 -36.644 1.00 59.94 139 GLY A N 1
ATOM 1138 C CA . GLY A 1 139 ? 15.885 -2.730 -37.998 1.00 59.94 139 GLY A CA 1
ATOM 1139 C C . GLY A 1 139 ? 17.096 -1.980 -38.579 1.00 59.94 139 GLY A C 1
ATOM 1140 O O . GLY A 1 139 ? 17.122 -1.694 -39.776 1.00 59.94 139 GLY A O 1
ATOM 1141 N N . ARG A 1 140 ? 18.094 -1.626 -37.754 1.00 55.22 140 ARG A N 1
ATOM 1142 C CA . ARG A 1 140 ? 19.314 -0.904 -38.173 1.00 55.22 140 ARG A CA 1
ATOM 1143 C C . ARG A 1 140 ? 20.488 -1.855 -38.430 1.00 55.22 140 ARG A C 1
ATOM 1145 O O . ARG A 1 140 ? 21.392 -1.499 -39.187 1.00 55.22 140 ARG A O 1
ATOM 1152 N N . ASP A 1 141 ? 20.467 -3.040 -37.832 1.00 50.97 141 ASP A N 1
ATOM 1153 C CA . ASP A 1 141 ? 21.493 -4.071 -37.973 1.00 50.97 141 ASP A CA 1
ATOM 1154 C C . ASP A 1 141 ? 21.185 -5.028 -39.144 1.00 50.97 141 ASP A C 1
ATOM 1156 O O . ASP A 1 141 ? 21.245 -6.248 -38.995 1.00 50.97 141 ASP A O 1
ATOM 1160 N N . ASP A 1 142 ? 20.933 -4.487 -40.346 1.00 50.88 142 ASP A N 1
ATOM 1161 C CA . ASP A 1 142 ? 21.117 -5.231 -41.604 1.00 50.88 142 ASP A CA 1
ATOM 1162 C C . ASP A 1 142 ? 22.507 -4.937 -42.208 1.00 50.88 142 ASP A C 1
ATOM 1164 O O . ASP A 1 142 ? 22.670 -4.040 -43.040 1.00 50.88 142 ASP A O 1
ATOM 1168 N N . PRO A 1 143 ? 23.560 -5.680 -41.818 1.00 50.22 143 PRO A N 1
ATOM 1169 C CA . PRO A 1 143 ? 24.848 -5.639 -42.494 1.00 50.22 143 PRO A CA 1
ATOM 1170 C C . PRO A 1 143 ? 24.891 -6.517 -43.763 1.00 50.22 143 PRO A C 1
ATOM 1172 O O . PRO A 1 143 ? 25.976 -6.720 -44.314 1.00 50.22 143 PRO A O 1
ATOM 1175 N N . ARG A 1 144 ? 23.766 -7.065 -44.260 1.00 51.12 144 ARG A N 1
ATOM 1176 C CA . ARG A 1 144 ? 23.731 -7.990 -45.413 1.00 51.12 144 ARG A CA 1
ATOM 1177 C C . ARG A 1 144 ? 23.297 -7.344 -46.735 1.00 51.12 144 ARG A C 1
ATOM 1179 O O . ARG A 1 144 ? 22.916 -8.043 -47.668 1.00 51.12 144 ARG A O 1
ATOM 1186 N N . GLY A 1 145 ? 23.482 -6.033 -46.881 1.00 50.41 145 GLY A N 1
ATOM 1187 C CA . GLY A 1 145 ? 23.209 -5.303 -48.126 1.00 50.41 145 GLY A CA 1
ATOM 1188 C C . GLY A 1 145 ? 24.342 -5.229 -49.168 1.00 50.41 145 GLY A C 1
ATOM 1189 O O . GLY A 1 145 ? 24.136 -4.632 -50.226 1.00 50.41 145 GLY A O 1
ATOM 1190 N N . HIS A 1 146 ? 25.547 -5.778 -48.937 1.00 50.41 146 HIS A N 1
ATOM 1191 C CA . HIS A 1 146 ? 26.620 -5.693 -49.949 1.00 50.41 146 HIS A CA 1
ATOM 1192 C C . HIS A 1 146 ? 27.631 -6.851 -49.962 1.00 50.41 146 HIS A C 1
ATOM 1194 O O . HIS A 1 146 ? 28.842 -6.669 -49.844 1.00 50.41 146 HIS A O 1
ATOM 1200 N N . ARG A 1 147 ? 27.149 -8.062 -50.234 1.00 44.06 147 ARG A N 1
ATOM 1201 C CA . ARG A 1 147 ? 27.872 -8.948 -51.155 1.00 44.06 147 ARG A CA 1
ATOM 1202 C C . ARG A 1 147 ? 26.924 -9.291 -52.287 1.00 44.06 147 ARG A C 1
ATOM 1204 O O . ARG A 1 147 ? 26.280 -10.327 -52.277 1.00 44.06 147 ARG A O 1
ATOM 1211 N N . ARG A 1 148 ? 26.814 -8.372 -53.252 1.00 47.97 148 ARG A N 1
ATOM 1212 C CA . ARG A 1 148 ? 2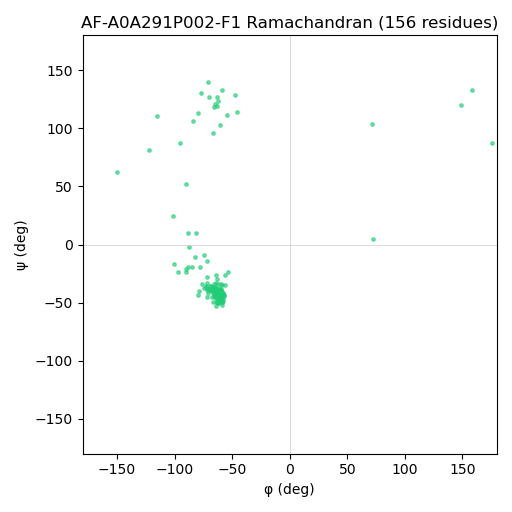6.380 -8.759 -54.593 1.00 47.97 148 ARG A CA 1
ATOM 1213 C C . ARG A 1 148 ? 27.417 -9.762 -55.077 1.00 47.97 148 ARG A C 1
ATOM 1215 O O . ARG A 1 148 ? 28.543 -9.370 -55.388 1.00 47.97 148 ARG A O 1
ATOM 1222 N N . ASP A 1 149 ? 27.054 -11.038 -55.047 1.00 48.53 149 ASP A N 1
ATOM 1223 C CA . ASP A 1 149 ? 27.739 -12.071 -55.803 1.00 48.53 149 ASP A CA 1
ATOM 1224 C C . ASP A 1 149 ? 27.949 -11.525 -57.215 1.00 48.53 149 ASP A C 1
ATOM 1226 O O . ASP A 1 149 ? 26.996 -11.189 -57.922 1.00 48.53 149 ASP A O 1
ATOM 1230 N N . ARG A 1 150 ? 29.215 -11.316 -57.594 1.00 53.69 150 ARG A N 1
ATOM 1231 C CA . ARG A 1 150 ? 29.531 -10.997 -58.984 1.00 53.69 150 ARG A CA 1
ATOM 1232 C C . ARG A 1 150 ? 29.081 -12.208 -59.798 1.00 53.69 150 ARG A C 1
ATOM 1234 O O . ARG A 1 150 ? 29.581 -13.300 -59.520 1.00 53.69 150 ARG A O 1
ATOM 1241 N N . PRO A 1 151 ? 28.211 -12.051 -60.804 1.00 46.19 151 PRO A N 1
ATOM 1242 C CA . PRO A 1 151 ? 27.999 -13.129 -61.743 1.00 46.19 151 PRO A CA 1
ATOM 1243 C C . PRO A 1 151 ? 29.324 -13.311 -62.483 1.00 46.19 151 PRO A C 1
ATOM 1245 O O . PRO A 1 151 ? 29.852 -12.363 -63.070 1.00 46.19 151 PRO A O 1
ATOM 1248 N N . PHE A 1 152 ? 29.899 -14.511 -62.405 1.00 49.19 152 PHE A N 1
ATOM 1249 C CA . PHE A 1 152 ? 30.950 -14.922 -63.325 1.00 49.19 152 PHE A CA 1
ATOM 1250 C C . PHE A 1 152 ? 30.398 -14.743 -64.742 1.00 49.19 152 PHE A C 1
ATOM 1252 O O . PHE A 1 152 ? 29.456 -15.424 -65.141 1.00 49.19 152 PHE A O 1
ATOM 1259 N N . GLY A 1 153 ? 30.948 -13.771 -65.469 1.00 45.97 153 GLY A N 1
ATOM 1260 C CA . GLY A 1 153 ? 30.591 -13.498 -66.851 1.00 45.97 153 GLY A CA 1
ATOM 1261 C C . GLY A 1 153 ? 31.016 -14.657 -67.743 1.00 45.97 153 GLY A C 1
ATOM 1262 O O . GLY A 1 153 ? 32.159 -14.722 -68.182 1.00 45.97 153 GLY A O 1
ATOM 1263 N N . LEU A 1 154 ? 30.083 -15.563 -68.020 1.00 53.88 154 LEU A N 1
ATOM 1264 C CA . LEU A 1 154 ? 30.079 -16.352 -69.242 1.00 53.88 154 LEU A CA 1
ATOM 1265 C C . LEU A 1 154 ? 29.415 -15.510 -70.327 1.00 53.88 154 LEU A C 1
ATOM 1267 O O . LEU A 1 154 ? 28.205 -15.319 -70.278 1.00 53.88 154 LEU A O 1
ATOM 1271 N N . THR A 1 155 ? 30.225 -15.003 -71.258 1.00 52.34 155 THR A N 1
ATOM 1272 C CA . THR A 1 155 ? 30.028 -14.923 -72.725 1.00 52.34 155 THR A CA 1
ATOM 1273 C C . THR A 1 155 ? 30.729 -13.691 -73.297 1.00 52.34 155 THR A C 1
ATOM 1275 O O . THR A 1 155 ? 30.417 -12.565 -72.929 1.00 52.34 155 THR A O 1
ATOM 1278 N N . ALA A 1 156 ? 31.679 -13.914 -74.213 1.00 48.25 156 ALA A N 1
ATOM 1279 C CA . ALA A 1 156 ? 31.559 -13.530 -75.626 1.00 48.25 156 ALA A CA 1
ATOM 1280 C C . ALA A 1 156 ? 32.935 -13.394 -76.322 1.00 48.25 156 ALA A C 1
ATOM 1282 O O . ALA A 1 156 ? 33.814 -12.688 -75.840 1.00 48.25 156 ALA A O 1
ATOM 1283 N N . LEU A 1 157 ? 33.016 -14.003 -77.515 1.00 50.53 157 LEU A N 1
ATOM 1284 C CA . LEU A 1 157 ? 33.770 -13.570 -78.706 1.00 50.53 157 LEU A CA 1
ATOM 1285 C C . LEU A 1 157 ? 35.310 -13.661 -78.684 1.00 50.53 157 LEU A C 1
ATOM 1287 O O . LEU A 1 157 ? 35.988 -12.744 -78.229 1.00 50.53 157 LEU A O 1
ATOM 1291 N N . ARG A 1 158 ? 35.872 -14.667 -79.366 1.00 40.19 158 ARG A N 1
ATOM 1292 C CA . ARG A 1 158 ? 36.300 -14.591 -80.783 1.00 40.19 158 ARG A CA 1
ATOM 1293 C C . ARG A 1 158 ? 37.189 -15.778 -81.150 1.00 40.19 158 ARG A C 1
ATOM 1295 O O . ARG A 1 158 ? 38.064 -16.127 -80.333 1.00 40.19 158 ARG A O 1
#

Mean predicted aligned error: 14.34 Å

Solvent-accessible surface area (backbone atoms only — not comparable to full-atom values): 9077 Å² total; per-residue (Å²): 140,83,87,76,82,80,58,67,68,61,56,52,53,51,56,57,60,62,64,57,70,56,54,60,55,52,53,51,53,53,52,49,52,57,50,54,52,51,51,52,53,44,50,49,50,34,52,54,34,48,51,52,37,54,50,46,53,49,53,42,52,54,40,54,50,52,30,52,51,34,51,52,53,32,51,55,48,24,66,71,69,73,43,78,51,84,86,43,91,82,34,51,69,63,43,51,52,40,51,52,51,28,53,53,37,52,56,50,41,53,59,46,52,55,50,37,55,52,39,49,50,53,28,50,54,43,48,50,54,42,52,54,54,52,53,60,46,62,77,65,68,67,86,81,84,76,76,77,76,75,76,81,84,84,83,83,89,136